Protein AF-A0A838JXZ3-F1 (afdb_monomer)

Sequence (109 aa):
MEPVRPAQLRTAARIADALVYAVGLAGVVAGALLLRRGDIGFAIVAWCLTFVAGAGLRLAAWLTRGVADLLERQTRIEEGITDLRTERVARDREAAPPDPYGRWGSGWH

Structure (mmCIF, N/CA/C/O backbone):
data_AF-A0A838JXZ3-F1
#
_entry.id   AF-A0A838JXZ3-F1
#
loop_
_atom_site.group_PDB
_atom_site.id
_atom_site.type_symbol
_atom_site.label_atom_id
_atom_site.label_alt_id
_atom_site.label_comp_id
_at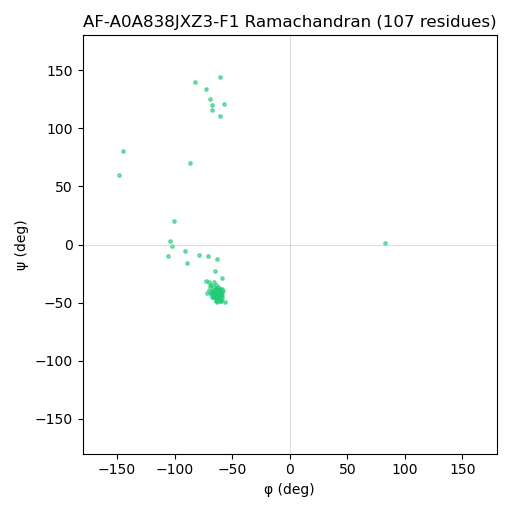om_site.label_asym_id
_atom_site.label_entity_id
_atom_site.label_seq_id
_atom_site.pdbx_PDB_ins_code
_atom_site.Cartn_x
_atom_site.Cartn_y
_atom_site.Cartn_z
_atom_site.occupancy
_atom_site.B_iso_or_equiv
_atom_site.auth_seq_id
_atom_site.auth_comp_id
_atom_site.auth_asym_id
_atom_site.auth_atom_id
_atom_site.pdbx_PDB_model_num
ATOM 1 N N . MET A 1 1 ? -6.192 -10.673 -20.208 1.00 41.59 1 MET A N 1
ATOM 2 C CA . MET A 1 1 ? -5.763 -10.072 -18.928 1.00 41.59 1 MET A CA 1
ATOM 3 C C . MET A 1 1 ? -5.165 -8.722 -19.267 1.00 41.59 1 MET A C 1
ATOM 5 O O . MET A 1 1 ? -4.239 -8.681 -20.064 1.00 41.59 1 MET A O 1
ATOM 9 N N . GLU A 1 2 ? -5.781 -7.637 -18.810 1.00 52.03 2 GLU A N 1
ATOM 10 C CA . GLU A 1 2 ? -5.383 -6.272 -19.173 1.00 52.03 2 GLU A CA 1
ATOM 11 C C . GLU A 1 2 ? -4.057 -5.904 -18.478 1.00 52.03 2 GLU A C 1
ATOM 13 O O . GLU A 1 2 ? -3.903 -6.215 -17.294 1.00 52.03 2 GLU A O 1
ATOM 18 N N . PRO A 1 3 ? -3.074 -5.313 -19.182 1.00 58.47 3 PRO A N 1
ATOM 19 C CA . PRO A 1 3 ? -1.776 -5.005 -18.594 1.00 58.47 3 PRO A CA 1
ATOM 20 C C . PRO A 1 3 ? -1.918 -3.909 -17.530 1.00 58.47 3 PRO A C 1
ATOM 22 O O . PRO A 1 3 ? -2.287 -2.770 -17.823 1.00 58.47 3 PRO A O 1
ATOM 25 N N . VAL A 1 4 ? -1.625 -4.268 -16.279 1.00 59.84 4 VAL A N 1
ATOM 26 C CA . VAL A 1 4 ? -1.702 -3.365 -15.124 1.00 59.84 4 VAL A CA 1
ATOM 27 C C . VAL A 1 4 ? -0.620 -2.296 -15.250 1.00 59.84 4 VAL A C 1
ATOM 29 O O . VAL A 1 4 ? 0.569 -2.604 -15.297 1.00 59.84 4 VAL A O 1
ATOM 32 N N . ARG A 1 5 ? -1.023 -1.021 -15.303 1.00 69.25 5 ARG A N 1
ATOM 33 C CA . ARG A 1 5 ? -0.083 0.095 -15.482 1.00 69.25 5 ARG A CA 1
ATOM 34 C C . ARG A 1 5 ? 0.549 0.495 -14.141 1.00 69.25 5 ARG A C 1
ATOM 36 O O . ARG A 1 5 ? -0.171 0.624 -13.149 1.00 69.25 5 ARG A O 1
ATOM 43 N N . PRO A 1 6 ? 1.853 0.819 -14.092 1.00 63.34 6 PRO A N 1
ATOM 44 C CA . PRO A 1 6 ? 2.552 1.181 -12.850 1.00 63.34 6 PRO A CA 1
ATOM 45 C C . PRO A 1 6 ? 1.943 2.397 -12.125 1.00 63.34 6 PRO A C 1
ATOM 47 O O . PRO A 1 6 ? 1.959 2.475 -10.896 1.00 63.34 6 PRO A O 1
ATOM 50 N N . ALA A 1 7 ? 1.312 3.320 -12.860 1.00 63.72 7 ALA A N 1
ATOM 51 C CA . ALA A 1 7 ? 0.575 4.443 -12.277 1.00 63.72 7 ALA A CA 1
ATOM 52 C C . ALA A 1 7 ? -0.641 4.004 -11.435 1.00 63.72 7 ALA A C 1
ATOM 54 O O . ALA A 1 7 ? -0.925 4.614 -10.405 1.00 63.72 7 ALA A O 1
ATOM 55 N N . GLN A 1 8 ? -1.335 2.930 -11.828 1.00 64.50 8 GLN A N 1
ATOM 56 C CA . GLN A 1 8 ? -2.475 2.396 -11.075 1.00 64.50 8 GLN A CA 1
ATOM 57 C C . GLN A 1 8 ? -2.019 1.762 -9.757 1.00 64.50 8 GLN A C 1
ATOM 59 O O . GLN A 1 8 ? -2.682 1.935 -8.738 1.00 64.50 8 GLN A O 1
ATOM 64 N N . LEU A 1 9 ? -0.849 1.116 -9.746 1.00 62.84 9 LEU A N 1
ATOM 65 C CA . LEU A 1 9 ? -0.266 0.531 -8.535 1.00 62.84 9 LEU A CA 1
ATOM 66 C C . LEU A 1 9 ? 0.169 1.595 -7.521 1.00 62.84 9 LEU A C 1
ATOM 68 O O . LEU A 1 9 ? -0.087 1.437 -6.330 1.00 62.84 9 LEU A O 1
ATOM 72 N N . ARG A 1 10 ? 0.740 2.722 -7.972 1.00 66.94 10 ARG A N 1
ATOM 73 C CA . ARG A 1 10 ? 1.055 3.857 -7.080 1.00 66.94 10 ARG A CA 1
ATOM 74 C C . ARG A 1 10 ? -0.203 4.485 -6.479 1.00 66.94 10 ARG A C 1
ATOM 76 O O . ARG A 1 10 ? -0.210 4.828 -5.297 1.00 66.94 10 ARG A O 1
ATOM 83 N N . THR A 1 11 ? -1.268 4.626 -7.268 1.00 69.50 11 THR A N 1
ATOM 84 C CA . THR A 1 11 ? -2.558 5.137 -6.780 1.00 69.50 11 THR A CA 1
ATOM 85 C C . THR A 1 11 ? -3.189 4.170 -5.782 1.00 69.50 11 THR A C 1
ATOM 87 O O . THR A 1 11 ? -3.616 4.600 -4.713 1.00 69.50 11 THR A O 1
ATOM 90 N N . ALA A 1 12 ? -3.165 2.865 -6.066 1.00 67.38 12 ALA A N 1
ATOM 91 C CA . ALA A 1 12 ? -3.629 1.836 -5.140 1.00 67.38 12 ALA A CA 1
ATOM 92 C C . ALA A 1 12 ? -2.841 1.854 -3.820 1.00 67.38 12 ALA A C 1
ATOM 94 O O . ALA A 1 12 ? -3.448 1.801 -2.754 1.00 67.38 12 ALA A O 1
ATOM 95 N N . ALA A 1 13 ? -1.515 2.020 -3.874 1.00 66.75 13 ALA A 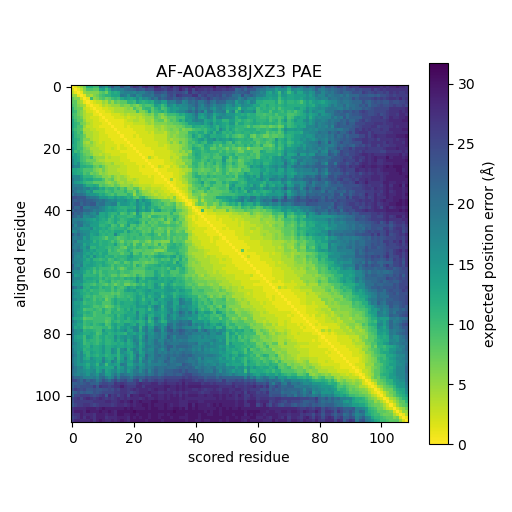N 1
ATOM 96 C CA . ALA A 1 13 ? -0.675 2.128 -2.682 1.00 66.75 13 ALA A CA 1
ATOM 97 C C . ALA A 1 13 ? -1.016 3.368 -1.833 1.00 66.75 13 ALA A C 1
ATOM 99 O O . ALA A 1 13 ? -1.123 3.265 -0.613 1.00 66.75 13 ALA A O 1
ATOM 100 N N . ARG A 1 14 ? -1.256 4.530 -2.459 1.00 72.31 14 ARG A N 1
ATOM 101 C CA . ARG A 1 14 ? -1.685 5.744 -1.734 1.00 72.31 14 ARG A CA 1
ATOM 102 C C . ARG A 1 14 ? -3.059 5.591 -1.095 1.00 72.31 14 ARG A C 1
ATOM 104 O O . ARG A 1 14 ? -3.258 6.044 0.028 1.00 72.31 14 ARG A O 1
ATOM 111 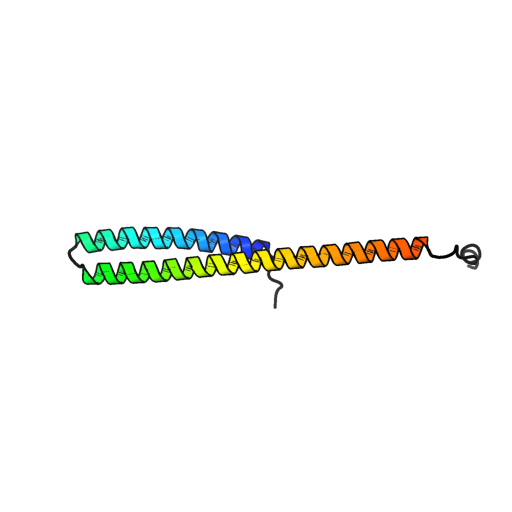N N . ILE A 1 15 ? -4.000 4.973 -1.804 1.00 72.06 15 ILE A N 1
ATOM 112 C CA . ILE A 1 15 ? -5.342 4.715 -1.274 1.00 72.06 15 ILE A CA 1
ATOM 113 C C . ILE A 1 15 ? -5.252 3.735 -0.100 1.00 72.06 15 ILE A C 1
ATOM 115 O O . ILE A 1 15 ? -5.875 3.974 0.931 1.00 72.06 15 ILE A O 1
ATOM 119 N N . ALA A 1 16 ? -4.430 2.688 -0.211 1.00 69.31 16 ALA A N 1
ATOM 120 C CA . ALA A 1 16 ? -4.180 1.753 0.881 1.00 69.31 16 ALA A CA 1
ATOM 121 C C . ALA A 1 16 ? -3.600 2.463 2.116 1.00 69.31 16 ALA A C 1
ATOM 123 O O . ALA A 1 16 ? -4.122 2.276 3.211 1.00 69.31 16 ALA A O 1
ATOM 124 N N . ASP A 1 17 ? -2.599 3.337 1.952 1.00 68.94 17 ASP A N 1
ATOM 125 C CA . ASP A 1 17 ? -2.057 4.140 3.059 1.00 68.94 17 ASP A CA 1
ATOM 126 C C . ASP A 1 17 ? -3.121 5.043 3.704 1.00 68.94 17 ASP A C 1
ATOM 128 O O . ASP A 1 17 ? -3.223 5.103 4.929 1.00 68.94 17 ASP A O 1
ATOM 132 N N . ALA A 1 18 ? -3.943 5.729 2.905 1.00 69.62 18 ALA A N 1
ATOM 133 C CA . ALA A 1 18 ? -5.013 6.582 3.423 1.00 69.62 18 ALA A CA 1
ATOM 134 C C . ALA A 1 18 ? -6.055 5.776 4.221 1.00 69.62 18 ALA A C 1
ATOM 136 O O . ALA A 1 18 ? -6.511 6.215 5.280 1.00 69.62 18 ALA A O 1
ATOM 137 N N . LEU A 1 19 ? -6.385 4.569 3.752 1.00 67.44 19 LEU A N 1
ATOM 138 C CA . LEU A 1 19 ? -7.284 3.649 4.445 1.00 67.44 19 LEU A CA 1
ATOM 139 C C . LEU A 1 19 ? -6.692 3.153 5.772 1.00 67.44 19 LEU A C 1
ATOM 141 O O . LEU A 1 19 ? -7.437 3.058 6.745 1.00 67.44 19 LEU A O 1
ATOM 145 N N . VAL A 1 20 ? -5.374 2.918 5.864 1.00 74.12 20 VAL A N 1
ATOM 146 C CA . VAL A 1 20 ? -4.705 2.594 7.145 1.00 74.12 20 VAL A CA 1
ATOM 147 C C . VAL A 1 20 ? -4.970 3.690 8.176 1.00 74.12 20 VAL A C 1
ATOM 149 O O . VAL A 1 20 ? -5.375 3.396 9.301 1.00 74.12 20 VAL A O 1
ATOM 152 N N . TYR A 1 21 ? -4.760 4.954 7.798 1.00 70.12 21 TYR A N 1
ATOM 153 C CA . TYR A 1 21 ? -4.951 6.082 8.710 1.00 70.12 21 TYR A CA 1
ATOM 154 C C . TYR A 1 21 ? -6.411 6.237 9.140 1.00 70.12 21 TYR A C 1
ATOM 156 O O . TYR A 1 21 ? -6.679 6.441 10.326 1.00 70.12 21 TYR A O 1
ATOM 164 N N . ALA A 1 22 ? -7.353 6.092 8.205 1.00 72.50 22 ALA A N 1
ATOM 165 C CA . ALA A 1 22 ? -8.780 6.171 8.502 1.00 72.50 22 ALA A CA 1
ATOM 166 C C . ALA A 1 22 ? -9.235 5.053 9.458 1.00 72.50 22 ALA A C 1
ATOM 168 O O . ALA A 1 22 ? -9.937 5.326 10.431 1.00 72.50 22 ALA A O 1
ATOM 169 N N . VAL A 1 23 ? -8.790 3.810 9.231 1.00 77.44 23 VAL A N 1
ATOM 170 C CA . VAL A 1 23 ? -9.101 2.657 10.096 1.00 77.44 23 VAL A CA 1
ATOM 171 C C . VAL A 1 23 ? -8.489 2.825 11.486 1.00 77.44 23 VAL A C 1
ATOM 173 O O . VAL A 1 23 ? -9.162 2.569 12.484 1.00 77.44 23 VAL A O 1
ATOM 176 N N . GLY A 1 24 ? -7.245 3.305 11.568 1.00 69.94 24 GLY A N 1
ATOM 177 C CA . GLY A 1 24 ? -6.585 3.585 12.842 1.00 69.94 24 GLY A CA 1
ATOM 178 C C . GLY A 1 24 ? -7.333 4.634 13.668 1.00 69.94 24 GLY A C 1
ATOM 179 O O . GLY A 1 24 ? -7.627 4.398 14.839 1.00 69.94 24 GLY A O 1
ATOM 180 N N . LEU A 1 25 ? -7.712 5.761 13.053 1.00 74.06 25 LEU A N 1
ATOM 181 C CA . LEU A 1 25 ? -8.499 6.808 13.716 1.00 74.06 25 LEU A CA 1
ATOM 182 C C . LEU A 1 25 ? -9.871 6.298 14.166 1.00 74.06 25 LEU A C 1
ATOM 184 O O . LEU A 1 25 ? -10.270 6.540 15.305 1.00 74.06 25 LEU A O 1
ATOM 188 N N . ALA A 1 26 ? -10.569 5.549 13.309 1.00 72.56 26 ALA A N 1
ATOM 189 C CA . ALA A 1 26 ? -11.857 4.954 13.651 1.00 72.56 26 ALA A CA 1
ATOM 190 C C . ALA A 1 26 ? -11.745 3.990 14.846 1.00 72.56 26 ALA A C 1
ATOM 192 O O . ALA A 1 26 ? -12.588 4.029 15.741 1.00 72.56 26 ALA A O 1
ATOM 193 N N . GLY A 1 27 ? -10.682 3.180 14.907 1.00 71.00 27 GLY A N 1
ATOM 194 C CA . GLY A 1 27 ? -10.416 2.271 16.023 1.00 71.00 27 GLY A CA 1
ATOM 195 C C . GLY A 1 27 ? -10.140 2.986 17.343 1.00 71.00 27 GLY A C 1
ATOM 196 O O . GLY A 1 27 ? -10.701 2.608 18.372 1.00 71.00 27 GLY A O 1
ATOM 197 N N . VAL A 1 28 ? -9.341 4.059 17.320 1.00 74.75 28 VAL A N 1
ATOM 198 C CA . VAL A 1 28 ? -9.062 4.877 18.514 1.00 74.75 28 VAL A CA 1
ATOM 199 C C . VAL A 1 28 ? -10.344 5.529 19.039 1.00 74.75 28 VAL A C 1
ATOM 201 O O . VAL A 1 28 ? -10.622 5.467 20.237 1.00 74.75 28 VAL A O 1
ATOM 204 N N . VAL A 1 29 ? -11.157 6.106 18.150 1.00 75.69 29 VAL A N 1
ATOM 205 C CA . VAL A 1 29 ? -12.415 6.771 18.523 1.00 75.69 29 VAL A CA 1
ATOM 206 C C . VAL A 1 29 ? -13.444 5.766 19.053 1.00 75.69 29 VAL A C 1
ATOM 208 O O . VAL A 1 29 ? -14.051 6.005 20.099 1.00 75.69 29 VAL A O 1
ATOM 211 N N . ALA A 1 30 ? -13.615 4.623 18.381 1.00 70.56 30 ALA A N 1
ATOM 212 C CA . ALA A 1 30 ? -14.532 3.571 18.814 1.00 70.56 30 ALA A CA 1
ATOM 213 C C . ALA A 1 30 ? -14.117 2.971 20.168 1.00 70.56 30 ALA A C 1
ATOM 215 O O . ALA A 1 30 ? -14.953 2.849 21.065 1.00 70.56 30 ALA A O 1
ATOM 216 N N . GLY A 1 31 ? -12.828 2.667 20.350 1.00 63.81 31 GLY A N 1
ATOM 217 C CA . GLY A 1 31 ? -12.289 2.150 21.609 1.00 63.81 31 GLY A CA 1
ATOM 218 C C . GLY A 1 31 ? -12.478 3.122 22.776 1.00 63.81 31 GLY A C 1
ATOM 219 O O . GLY A 1 31 ? -12.918 2.710 23.848 1.00 63.81 31 GLY A O 1
ATOM 220 N N . ALA A 1 32 ? -12.237 4.420 22.561 1.00 68.56 32 ALA A N 1
ATOM 221 C CA . ALA A 1 32 ? -12.443 5.450 23.581 1.00 68.56 32 ALA A CA 1
ATOM 222 C C . ALA A 1 32 ? -13.922 5.596 23.989 1.00 68.56 32 ALA A C 1
ATOM 224 O O . ALA A 1 32 ? -14.233 5.726 25.175 1.00 68.56 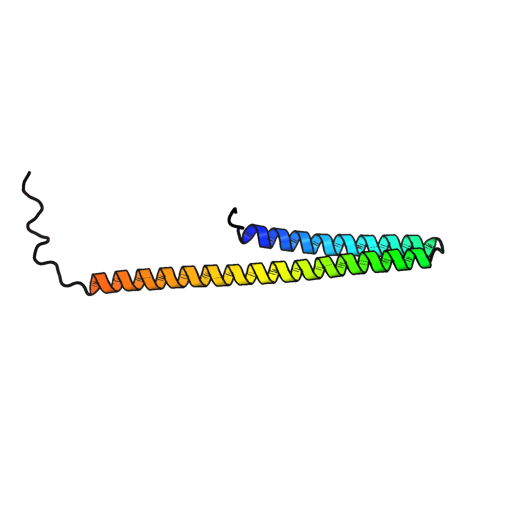32 ALA A O 1
ATOM 225 N N . LEU A 1 33 ? -14.846 5.532 23.024 1.00 72.50 33 LEU A N 1
ATOM 226 C CA . LEU A 1 33 ? -16.292 5.573 23.281 1.00 72.50 33 LEU A CA 1
ATOM 227 C C . LEU A 1 33 ? -16.780 4.362 24.087 1.00 72.50 33 LEU A C 1
ATOM 229 O O . LEU A 1 33 ? -17.636 4.510 24.961 1.00 72.50 33 LEU A O 1
ATOM 233 N N . LEU A 1 34 ? -16.227 3.183 23.806 1.00 69.12 34 LEU A N 1
ATOM 234 C CA . LEU A 1 34 ? -16.542 1.935 24.498 1.00 69.12 34 LEU A CA 1
ATOM 235 C C . LEU A 1 34 ? -15.971 1.893 25.920 1.00 69.12 34 LEU A C 1
ATOM 237 O O . LEU A 1 34 ? -16.700 1.546 26.850 1.00 69.12 34 LEU A O 1
ATOM 241 N N . LEU A 1 35 ? -14.730 2.354 26.117 1.00 68.88 35 LEU A N 1
ATOM 242 C CA . LEU A 1 35 ? -14.144 2.512 27.454 1.00 68.88 35 LEU A CA 1
ATOM 243 C C . LEU A 1 35 ? -14.996 3.439 28.331 1.00 68.88 35 LEU A C 1
ATOM 245 O O . LEU A 1 35 ? -15.226 3.152 29.503 1.00 68.88 35 LEU A O 1
ATOM 249 N N . ARG A 1 36 ? -15.527 4.523 27.745 1.00 74.00 36 ARG A N 1
ATOM 250 C CA . ARG A 1 36 ? -16.390 5.484 28.449 1.00 74.00 36 ARG A CA 1
ATOM 251 C C . ARG A 1 36 ? -17.721 4.878 28.913 1.00 74.00 36 ARG A C 1
ATOM 253 O O . ARG A 1 36 ? -18.336 5.422 29.823 1.00 74.00 36 ARG A O 1
ATOM 260 N N . ARG A 1 37 ? -18.180 3.784 28.295 1.00 79.19 37 ARG A N 1
ATOM 261 C CA . ARG A 1 37 ? -19.406 3.059 28.677 1.00 79.19 37 ARG A CA 1
ATOM 262 C C . ARG A 1 37 ? -19.175 1.934 29.692 1.00 79.19 37 ARG A C 1
ATOM 264 O O . ARG A 1 37 ? -20.154 1.369 30.160 1.00 79.19 37 ARG A O 1
ATOM 271 N N . GLY A 1 38 ? -17.924 1.628 30.048 1.00 78.25 38 GLY A N 1
ATOM 272 C CA . GLY A 1 38 ? -17.586 0.554 30.991 1.00 78.25 38 GLY A CA 1
ATOM 273 C C . GLY A 1 38 ? -17.529 -0.853 30.376 1.00 78.25 38 GLY A C 1
ATOM 274 O O . GLY A 1 38 ? -17.209 -1.806 31.081 1.00 78.25 38 GLY A O 1
ATOM 275 N N . ASP A 1 39 ? -17.762 -0.992 29.066 1.00 75.94 39 ASP A N 1
ATOM 276 C CA . ASP A 1 39 ? -17.739 -2.273 28.342 1.00 75.94 39 ASP A CA 1
ATOM 277 C C . ASP A 1 39 ? -16.322 -2.633 27.862 1.00 75.94 39 ASP A C 1
ATOM 279 O O . ASP A 1 39 ? -15.984 -2.603 26.674 1.00 75.94 39 ASP A O 1
ATOM 283 N N . ILE A 1 40 ? -15.456 -2.969 28.820 1.00 75.50 40 ILE A N 1
ATOM 284 C CA . ILE A 1 40 ? -14.022 -3.214 28.586 1.00 75.50 40 ILE A CA 1
ATOM 285 C C . ILE A 1 40 ? -13.792 -4.384 27.615 1.00 75.50 40 ILE A C 1
ATOM 287 O O . ILE A 1 40 ? -12.925 -4.300 26.746 1.00 75.50 40 ILE A O 1
ATOM 291 N N . GLY A 1 41 ? -14.582 -5.459 27.708 1.00 75.19 41 GLY A N 1
ATOM 292 C CA . GLY A 1 41 ? -14.427 -6.628 26.831 1.00 75.19 41 GLY A CA 1
ATOM 293 C C . GLY A 1 41 ? -14.680 -6.295 25.359 1.00 75.19 41 GLY A C 1
ATOM 294 O O . GLY A 1 41 ? -13.897 -6.657 24.481 1.00 75.19 41 GLY A O 1
ATOM 295 N N . PHE A 1 42 ? -15.734 -5.528 25.091 1.00 75.12 42 PHE A N 1
ATOM 296 C CA . PHE A 1 42 ? -16.095 -5.113 23.739 1.00 75.12 42 PHE A CA 1
ATOM 297 C C . PHE A 1 42 ? -15.120 -4.049 23.197 1.00 75.12 42 PHE A C 1
ATOM 299 O O . PHE A 1 42 ? -14.803 -4.050 22.006 1.00 75.12 42 PHE A O 1
ATOM 306 N N . ALA A 1 43 ? -14.561 -3.207 24.077 1.00 74.44 43 ALA A N 1
ATOM 307 C CA . ALA A 1 43 ? -13.479 -2.286 23.736 1.00 74.44 43 ALA A CA 1
ATOM 308 C C . ALA A 1 43 ? -12.216 -3.028 23.264 1.00 74.44 43 ALA A C 1
ATOM 310 O O . ALA A 1 43 ? -11.644 -2.656 22.242 1.00 74.44 43 ALA A O 1
ATOM 311 N N . ILE A 1 44 ? -11.810 -4.099 23.958 1.00 79.12 44 ILE A N 1
ATOM 312 C CA . ILE A 1 44 ? -10.639 -4.911 23.583 1.00 79.12 44 ILE A CA 1
ATOM 313 C C . ILE A 1 44 ? -10.856 -5.578 22.224 1.00 79.12 44 ILE A C 1
ATOM 315 O O . ILE A 1 44 ? -9.974 -5.519 21.372 1.00 79.12 44 ILE A O 1
ATOM 319 N N . VAL A 1 45 ? -12.034 -6.160 21.982 1.00 77.25 45 VAL A N 1
ATOM 320 C CA . VAL A 1 45 ? -12.349 -6.792 20.690 1.00 77.25 45 VAL A CA 1
ATOM 321 C C . VAL A 1 45 ? -12.311 -5.771 19.551 1.00 77.25 45 VAL A C 1
ATOM 323 O O . VAL A 1 45 ? -11.693 -6.033 18.518 1.00 77.25 45 VAL A O 1
ATOM 326 N N . ALA A 1 46 ? -12.902 -4.588 19.743 1.00 77.00 46 ALA A N 1
ATOM 327 C CA . ALA A 1 46 ? -12.849 -3.503 18.763 1.00 77.00 46 ALA A CA 1
ATOM 328 C C . ALA A 1 46 ? -11.408 -3.028 18.506 1.00 77.00 46 ALA A C 1
ATOM 330 O O . ALA A 1 46 ? -11.023 -2.763 17.362 1.00 77.00 46 ALA A O 1
ATOM 331 N N . TRP A 1 47 ? -10.589 -2.968 19.555 1.00 76.81 47 TRP A N 1
ATOM 332 C CA . TRP A 1 47 ? -9.183 -2.599 19.454 1.00 76.81 47 TRP A CA 1
ATOM 333 C C . TRP A 1 47 ? -8.368 -3.654 18.695 1.00 76.81 47 TRP A C 1
ATOM 335 O O . TRP A 1 47 ? -7.640 -3.317 17.767 1.00 76.81 47 TRP A O 1
ATOM 345 N N . CYS A 1 48 ? -8.562 -4.941 18.990 1.00 80.56 48 CYS A N 1
ATOM 346 C CA . CYS A 1 48 ? -7.925 -6.035 18.258 1.00 80.56 48 CYS A CA 1
ATOM 347 C C . CYS A 1 48 ? -8.348 -6.069 16.782 1.00 80.56 48 CYS A C 1
ATOM 349 O O . CYS A 1 48 ? -7.493 -6.215 15.913 1.00 80.56 48 CYS A O 1
ATOM 351 N N . LEU A 1 49 ? -9.637 -5.895 16.474 1.00 76.62 49 LEU A N 1
ATOM 352 C CA . LEU A 1 49 ? -10.140 -5.887 15.093 1.00 76.62 49 LEU A CA 1
ATOM 353 C C . LEU A 1 49 ? -9.547 -4.742 14.271 1.00 76.62 49 LEU A C 1
ATOM 355 O O . LEU A 1 49 ? -9.086 -4.954 13.150 1.00 76.62 49 LEU A O 1
ATOM 359 N N . THR A 1 50 ? -9.528 -3.535 14.834 1.00 73.88 50 THR A N 1
ATOM 360 C CA . THR A 1 50 ? -8.956 -2.360 14.162 1.00 73.88 50 THR A CA 1
ATOM 361 C C . THR A 1 50 ? -7.441 -2.467 14.026 1.00 73.88 50 THR A C 1
ATOM 363 O O . THR A 1 50 ? -6.900 -2.097 12.984 1.00 73.88 50 THR A O 1
ATOM 366 N N . PHE A 1 51 ? -6.762 -3.066 15.007 1.00 77.25 51 PHE A N 1
ATOM 367 C CA . PHE A 1 51 ? -5.339 -3.375 14.920 1.00 77.25 51 PHE A CA 1
ATOM 368 C C . PHE A 1 51 ? -5.032 -4.384 13.807 1.00 77.25 51 PHE A C 1
ATOM 370 O O . PHE A 1 51 ? -4.155 -4.132 12.985 1.00 77.25 51 PHE A O 1
ATOM 377 N N . VAL A 1 52 ? -5.773 -5.495 13.728 1.00 79.19 52 VAL A N 1
ATOM 378 C CA . VAL A 1 52 ? -5.597 -6.519 12.681 1.00 79.19 52 VAL A CA 1
ATOM 379 C C . VAL A 1 52 ? -5.891 -5.942 11.298 1.00 79.19 52 VAL A C 1
ATOM 381 O O . VAL A 1 52 ? -5.107 -6.150 10.372 1.00 79.19 52 VAL A O 1
ATOM 384 N N . ALA A 1 53 ? -6.970 -5.169 11.155 1.00 76.25 53 ALA A N 1
ATOM 385 C CA . ALA A 1 53 ? -7.283 -4.481 9.908 1.00 76.25 53 ALA A CA 1
ATOM 386 C C . ALA A 1 53 ? -6.159 -3.510 9.511 1.00 76.25 53 ALA A C 1
ATOM 388 O O . ALA A 1 53 ? -5.671 -3.561 8.382 1.00 76.25 53 ALA A O 1
ATOM 389 N N . GLY A 1 54 ? -5.688 -2.680 10.448 1.00 74.75 54 GLY A N 1
ATOM 390 C CA . GLY A 1 54 ? -4.584 -1.745 10.225 1.00 74.75 54 GLY A CA 1
ATOM 391 C C . GLY A 1 54 ? -3.277 -2.443 9.842 1.00 74.75 54 GLY A C 1
ATOM 392 O O . GLY A 1 54 ? -2.615 -2.025 8.891 1.00 74.75 54 GLY A O 1
ATOM 393 N N . ALA A 1 55 ? -2.927 -3.538 10.520 1.00 74.62 55 ALA A N 1
ATOM 394 C CA . ALA A 1 55 ? -1.758 -4.353 10.203 1.00 74.62 55 ALA A CA 1
ATOM 395 C C . ALA A 1 55 ? -1.870 -4.993 8.810 1.00 74.62 55 ALA A C 1
ATOM 397 O O . ALA A 1 55 ? -0.919 -4.924 8.032 1.00 74.62 55 ALA A O 1
ATOM 398 N N . GLY A 1 56 ? -3.037 -5.544 8.460 1.00 76.12 56 GLY A N 1
ATOM 399 C CA . GLY A 1 56 ? -3.296 -6.119 7.139 1.00 76.12 56 GLY A CA 1
ATOM 400 C C . GLY A 1 56 ? -3.174 -5.087 6.016 1.00 76.12 56 GLY A C 1
ATOM 401 O O . GLY A 1 56 ? -2.484 -5.322 5.024 1.00 76.12 56 GLY A O 1
ATOM 402 N N . LEU A 1 57 ? -3.759 -3.902 6.203 1.00 72.56 57 LEU A N 1
ATOM 403 C CA . LEU A 1 57 ? -3.640 -2.787 5.262 1.00 72.56 57 LEU A CA 1
ATOM 404 C C . LEU A 1 57 ? -2.186 -2.295 5.125 1.00 72.56 57 LEU A C 1
ATOM 406 O O . LEU A 1 57 ? -1.730 -2.032 4.013 1.00 72.56 57 LEU A O 1
ATOM 410 N N . ARG A 1 58 ? -1.425 -2.229 6.227 1.00 76.50 58 ARG A N 1
ATOM 411 C CA . ARG A 1 58 ? 0.005 -1.867 6.211 1.00 76.50 58 ARG A CA 1
ATOM 412 C C . ARG A 1 58 ? 0.834 -2.867 5.402 1.00 76.50 58 ARG A C 1
ATOM 414 O O . ARG A 1 58 ? 1.717 -2.466 4.645 1.00 76.50 58 ARG A O 1
ATOM 421 N N . LEU A 1 59 ? 0.534 -4.156 5.549 1.00 73.69 59 LEU A N 1
ATOM 422 C CA . LEU A 1 59 ? 1.204 -5.242 4.838 1.00 73.69 59 LEU A CA 1
ATOM 423 C C . LEU A 1 59 ? 0.875 -5.196 3.336 1.00 73.69 59 LEU A C 1
ATOM 425 O O . LEU A 1 59 ? 1.774 -5.290 2.502 1.00 73.69 59 LEU A O 1
ATOM 429 N N . ALA A 1 60 ? -0.385 -4.928 2.983 1.00 71.56 60 ALA A N 1
ATOM 430 C CA . ALA A 1 60 ? -0.805 -4.705 1.599 1.00 71.56 60 ALA A CA 1
ATOM 431 C C . ALA A 1 60 ? -0.136 -3.467 0.965 1.00 71.56 60 ALA A C 1
ATOM 433 O O . ALA A 1 60 ? 0.298 -3.518 -0.189 1.00 71.56 60 ALA A O 1
ATOM 434 N N . ALA A 1 61 ? 0.013 -2.368 1.712 1.00 76.31 61 ALA A N 1
ATOM 435 C CA . ALA A 1 61 ? 0.735 -1.178 1.255 1.00 76.31 61 ALA A CA 1
ATOM 436 C C . ALA A 1 61 ? 2.224 -1.473 0.986 1.00 76.31 61 ALA A C 1
ATOM 438 O O . ALA A 1 61 ? 2.793 -1.014 -0.003 1.00 76.31 61 ALA A O 1
ATOM 439 N N . TRP A 1 62 ? 2.859 -2.289 1.830 1.00 76.50 62 TRP A N 1
ATOM 440 C CA . TRP A 1 62 ? 4.232 -2.748 1.610 1.00 76.50 62 TRP A CA 1
ATOM 441 C C . TRP A 1 62 ? 4.369 -3.609 0.354 1.00 76.50 62 TRP A C 1
ATOM 443 O O . TRP A 1 62 ? 5.247 -3.356 -0.471 1.00 76.50 62 TRP A O 1
ATOM 453 N N . LEU A 1 63 ? 3.476 -4.584 0.176 1.00 72.75 63 LEU A N 1
ATOM 454 C CA . LEU A 1 63 ? 3.474 -5.456 -0.999 1.00 72.75 63 LEU A CA 1
ATOM 455 C C . LEU A 1 63 ? 3.266 -4.662 -2.292 1.00 72.75 63 LEU A C 1
ATOM 457 O O . LEU A 1 63 ? 4.002 -4.851 -3.256 1.00 72.75 63 LEU A O 1
ATOM 461 N N . THR A 1 64 ? 2.311 -3.731 -2.308 1.00 76.38 64 THR A N 1
ATOM 462 C CA . THR A 1 64 ? 2.043 -2.892 -3.488 1.00 76.38 64 THR A CA 1
ATOM 463 C C . THR A 1 64 ? 3.219 -1.989 -3.848 1.00 76.38 64 THR A C 1
ATOM 465 O O . THR A 1 64 ? 3.531 -1.860 -5.031 1.00 76.38 64 THR A O 1
ATOM 468 N N . ARG A 1 65 ? 3.925 -1.421 -2.860 1.00 74.62 65 ARG A N 1
ATOM 469 C CA . ARG A 1 65 ? 5.174 -0.681 -3.109 1.00 74.62 65 ARG A CA 1
ATOM 470 C C . ARG A 1 65 ? 6.272 -1.582 -3.668 1.00 74.62 65 ARG A C 1
ATOM 472 O O . ARG A 1 65 ? 6.893 -1.214 -4.656 1.00 74.62 65 ARG A O 1
ATOM 479 N N . GLY A 1 66 ? 6.462 -2.772 -3.098 1.00 75.12 66 GLY A N 1
ATOM 480 C CA . GLY A 1 66 ? 7.450 -3.734 -3.595 1.00 75.12 66 GLY A CA 1
ATOM 481 C C . GLY A 1 66 ? 7.193 -4.153 -5.046 1.00 75.12 66 GLY A C 1
ATOM 482 O O . GLY A 1 66 ? 8.122 -4.219 -5.848 1.00 75.12 66 GLY A O 1
ATOM 483 N N . VAL A 1 67 ? 5.926 -4.369 -5.412 1.00 73.25 67 VAL A N 1
ATOM 484 C CA . VAL A 1 67 ? 5.528 -4.670 -6.798 1.00 73.25 67 VAL A CA 1
ATOM 485 C C . VAL A 1 67 ? 5.756 -3.469 -7.720 1.00 73.25 67 VAL A C 1
ATOM 487 O O . VAL A 1 67 ? 6.239 -3.647 -8.835 1.00 73.25 67 VAL A O 1
ATOM 490 N N . ALA A 1 68 ? 5.450 -2.249 -7.271 1.00 74.31 68 ALA A N 1
ATOM 491 C CA . ALA A 1 68 ? 5.704 -1.044 -8.057 1.00 74.31 68 ALA A CA 1
ATOM 492 C C . ALA A 1 68 ? 7.204 -0.853 -8.350 1.00 74.31 68 ALA A C 1
ATOM 494 O O . ALA A 1 68 ? 7.563 -0.598 -9.499 1.00 74.31 68 ALA A O 1
ATOM 495 N N . ASP A 1 69 ? 8.070 -1.050 -7.352 1.00 77.56 69 ASP A N 1
ATOM 496 C CA . ASP A 1 69 ? 9.528 -0.970 -7.515 1.00 77.56 69 ASP A CA 1
ATOM 497 C C . ASP A 1 69 ? 10.062 -2.048 -8.470 1.00 77.56 69 ASP A C 1
ATOM 499 O O . ASP A 1 69 ? 10.957 -1.787 -9.277 1.00 77.56 69 ASP A O 1
ATOM 503 N N . LEU A 1 70 ? 9.514 -3.265 -8.403 1.00 76.31 70 LEU A N 1
ATOM 504 C CA . LEU A 1 70 ? 9.871 -4.358 -9.311 1.00 76.31 70 LEU A CA 1
ATOM 505 C C . LEU A 1 70 ? 9.518 -4.032 -10.762 1.00 76.31 70 LEU A C 1
ATOM 507 O O . LEU A 1 70 ? 10.350 -4.222 -11.648 1.00 76.31 70 LEU A O 1
ATOM 511 N N . LEU A 1 71 ? 8.314 -3.514 -10.999 1.00 75.81 71 LEU A N 1
ATOM 512 C CA . LEU A 1 71 ? 7.877 -3.130 -12.338 1.00 75.81 71 LEU A CA 1
ATOM 513 C C . LEU A 1 71 ? 8.712 -1.976 -12.889 1.00 75.81 71 LEU A C 1
ATOM 515 O O . LEU A 1 71 ? 9.117 -2.019 -14.044 1.00 75.81 71 LEU A O 1
ATOM 519 N N . GLU A 1 72 ? 9.041 -0.985 -12.060 1.00 79.56 72 GLU A N 1
ATOM 520 C CA . GLU A 1 72 ? 9.904 0.124 -12.472 1.00 79.56 72 GLU A CA 1
ATOM 521 C C . GLU A 1 72 ? 11.312 -0.355 -12.857 1.00 79.56 72 GLU A C 1
ATOM 523 O O . GLU A 1 72 ? 11.881 0.099 -13.852 1.00 79.56 72 GLU A O 1
ATOM 528 N N . ARG A 1 73 ? 11.861 -1.329 -12.119 1.00 78.44 73 ARG A N 1
ATOM 529 C CA . ARG A 1 73 ? 13.128 -1.975 -12.488 1.00 78.44 73 ARG A CA 1
ATOM 530 C C . ARG A 1 73 ? 13.020 -2.744 -13.801 1.00 78.44 73 ARG A C 1
ATOM 532 O O . ARG A 1 73 ? 13.946 -2.660 -14.601 1.00 78.44 73 ARG A O 1
ATOM 539 N N . GLN A 1 74 ? 11.925 -3.468 -14.035 1.00 80.19 74 GLN A N 1
ATOM 540 C CA . GLN A 1 7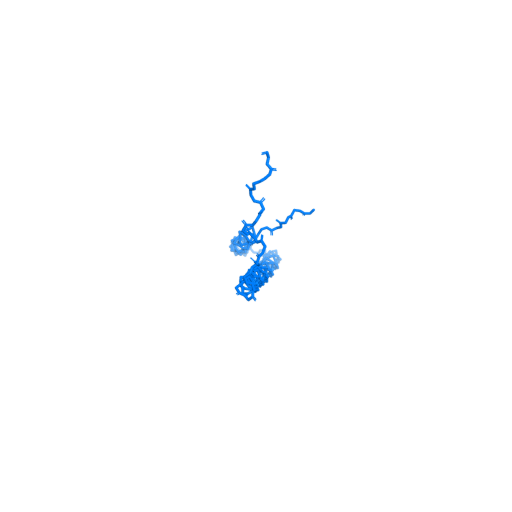4 ? 11.718 -4.190 -15.293 1.00 80.19 74 GLN A CA 1
ATOM 541 C C . GLN A 1 74 ? 11.631 -3.240 -16.487 1.00 80.19 74 GLN A C 1
ATOM 543 O O . GLN A 1 74 ? 12.351 -3.446 -17.458 1.00 80.19 74 GLN A O 1
ATOM 548 N N . THR A 1 75 ? 10.846 -2.164 -16.386 1.00 81.00 75 THR A N 1
ATOM 549 C CA . THR A 1 75 ? 10.741 -1.160 -17.454 1.00 81.00 75 THR A CA 1
ATOM 550 C C . THR A 1 75 ? 12.101 -0.542 -17.775 1.00 81.00 75 THR A C 1
ATOM 552 O O . THR A 1 75 ? 12.478 -0.458 -18.939 1.00 81.00 75 THR A O 1
ATOM 555 N N . ARG A 1 76 ? 12.901 -0.206 -16.754 1.00 80.81 76 ARG A N 1
ATOM 556 C CA . ARG A 1 76 ? 14.256 0.329 -16.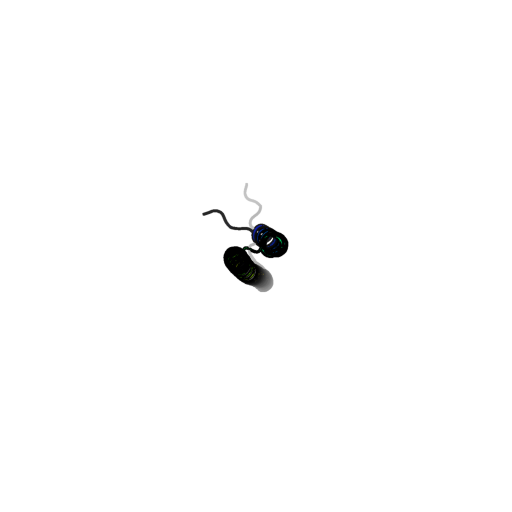965 1.00 80.81 76 ARG A CA 1
ATOM 557 C C . ARG A 1 76 ? 15.185 -0.667 -17.670 1.00 80.81 76 ARG A C 1
ATOM 559 O O . ARG A 1 76 ? 16.029 -0.265 -18.465 1.00 80.81 76 ARG A O 1
ATOM 566 N N . ILE A 1 77 ? 15.060 -1.960 -17.368 1.00 83.56 77 ILE A N 1
ATOM 567 C CA . ILE A 1 77 ? 15.846 -3.013 -18.029 1.00 83.56 77 ILE A CA 1
ATOM 568 C C . ILE A 1 77 ? 15.419 -3.159 -19.495 1.00 83.56 77 ILE A C 1
ATOM 570 O O . ILE A 1 77 ? 16.280 -3.263 -20.365 1.00 83.56 77 ILE A O 1
ATOM 574 N N . GLU A 1 78 ? 14.117 -3.137 -19.781 1.00 85.81 78 GLU A N 1
ATOM 575 C CA . GLU A 1 78 ? 13.591 -3.200 -21.151 1.00 85.81 78 GLU A CA 1
ATOM 576 C C . GLU A 1 78 ? 14.039 -2.004 -22.002 1.00 85.81 78 GLU A C 1
ATOM 578 O O . GLU A 1 78 ? 14.473 -2.188 -23.144 1.00 85.81 78 GLU A O 1
ATOM 583 N N . GLU A 1 79 ? 14.000 -0.794 -21.438 1.00 84.44 79 GLU A N 1
ATOM 584 C CA . GLU A 1 79 ? 14.524 0.420 -22.075 1.00 84.44 79 GLU A CA 1
ATOM 585 C C . GLU A 1 79 ? 16.024 0.278 -22.367 1.00 84.44 79 GLU A C 1
ATOM 587 O O . GLU A 1 79 ? 16.445 0.439 -23.511 1.00 84.44 79 GLU A O 1
ATOM 592 N N . GLY A 1 80 ? 16.820 -0.153 -21.381 1.00 86.38 80 GLY A N 1
ATOM 593 C CA . GLY A 1 80 ? 18.258 -0.364 -21.566 1.00 86.38 80 GLY A CA 1
ATOM 594 C C . GLY A 1 80 ? 18.595 -1.406 -22.640 1.00 86.38 80 GLY A C 1
ATOM 595 O O . GLY A 1 80 ? 19.528 -1.219 -23.417 1.00 86.38 80 GLY A O 1
ATOM 596 N N . ILE A 1 81 ? 17.826 -2.494 -22.740 1.00 86.75 81 ILE A N 1
ATOM 597 C CA . ILE A 1 81 ? 17.997 -3.500 -23.802 1.00 86.75 81 ILE A CA 1
ATOM 598 C C . ILE A 1 81 ? 17.664 -2.907 -25.176 1.00 86.75 81 ILE A C 1
ATOM 600 O O . ILE A 1 81 ? 18.343 -3.205 -26.163 1.00 86.75 81 ILE A O 1
ATOM 604 N N . THR A 1 82 ? 16.622 -2.081 -25.251 1.00 89.88 82 THR A N 1
ATOM 605 C CA . THR A 1 82 ? 16.189 -1.440 -26.498 1.00 89.88 82 THR A CA 1
ATOM 606 C C . THR A 1 82 ? 17.233 -0.446 -26.999 1.00 89.88 82 THR A C 1
ATOM 608 O O . THR A 1 82 ? 17.566 -0.462 -28.189 1.00 89.88 82 THR A O 1
ATOM 611 N N . ASP A 1 83 ? 17.816 0.342 -26.099 1.00 90.81 83 ASP A N 1
ATOM 612 C CA . ASP A 1 83 ? 18.900 1.271 -26.419 1.00 90.81 83 ASP A CA 1
ATOM 613 C C . ASP A 1 83 ? 20.143 0.526 -26.910 1.00 90.81 83 ASP A C 1
ATOM 615 O O . ASP A 1 83 ? 20.631 0.804 -28.006 1.00 90.81 83 ASP A O 1
ATOM 619 N N . LEU A 1 84 ? 20.586 -0.508 -26.183 1.00 87.12 84 LEU A N 1
ATOM 620 C CA . LEU A 1 84 ? 21.733 -1.335 -26.583 1.00 87.12 84 LEU A CA 1
ATOM 621 C C . LEU A 1 84 ? 21.525 -2.002 -27.948 1.00 87.12 84 LEU A C 1
ATOM 623 O O . LEU A 1 84 ? 22.453 -2.111 -28.753 1.00 87.12 84 LEU A O 1
ATOM 627 N N . ARG A 1 85 ? 20.301 -2.458 -28.237 1.00 90.12 85 ARG A N 1
ATOM 628 C CA . ARG A 1 85 ? 19.959 -3.026 -29.544 1.00 90.12 85 ARG A CA 1
ATOM 629 C C . ARG A 1 85 ? 20.035 -1.968 -30.641 1.00 90.12 85 ARG A C 1
ATOM 631 O O . ARG A 1 85 ? 20.550 -2.258 -31.719 1.00 90.12 85 ARG A O 1
ATOM 638 N N . THR A 1 86 ? 19.526 -0.769 -30.379 1.00 88.69 86 THR A N 1
ATOM 639 C CA . THR A 1 86 ? 19.520 0.342 -31.339 1.00 88.69 86 THR A CA 1
ATOM 640 C C . THR A 1 86 ? 20.939 0.812 -31.640 1.00 88.69 86 THR A C 1
ATOM 642 O O . THR A 1 86 ? 21.301 0.946 -32.809 1.00 88.69 86 THR A O 1
ATOM 645 N N . GLU A 1 87 ? 21.767 0.964 -30.608 1.00 88.44 87 GLU A N 1
ATOM 646 C CA . GLU A 1 87 ? 23.185 1.303 -30.734 1.00 88.44 87 GLU A CA 1
ATOM 647 C C . GLU A 1 87 ? 23.937 0.243 -31.544 1.00 88.44 87 GLU A C 1
ATOM 649 O O . GLU A 1 87 ? 24.698 0.568 -32.456 1.00 88.44 87 GLU A O 1
ATOM 654 N N . ARG A 1 88 ? 23.666 -1.043 -31.291 1.00 87.25 88 ARG A N 1
ATOM 655 C CA . ARG A 1 88 ? 24.283 -2.127 -32.058 1.00 87.25 88 ARG A CA 1
ATOM 656 C C . ARG A 1 88 ? 23.875 -2.116 -33.531 1.00 87.25 88 ARG A C 1
ATOM 658 O O . ARG A 1 88 ? 24.737 -2.270 -34.387 1.00 87.25 88 ARG A O 1
ATOM 665 N N . VAL A 1 89 ? 22.599 -1.878 -33.836 1.00 86.75 89 VAL A N 1
ATOM 666 C CA . VAL A 1 89 ? 22.122 -1.746 -35.225 1.00 86.75 89 VAL A CA 1
ATOM 667 C C . VAL A 1 89 ? 22.753 -0.538 -35.923 1.00 86.75 89 VAL A C 1
ATOM 669 O O . VAL A 1 89 ? 23.089 -0.627 -37.103 1.00 86.75 89 VAL A O 1
ATOM 672 N N . ALA A 1 90 ? 22.922 0.585 -35.223 1.00 84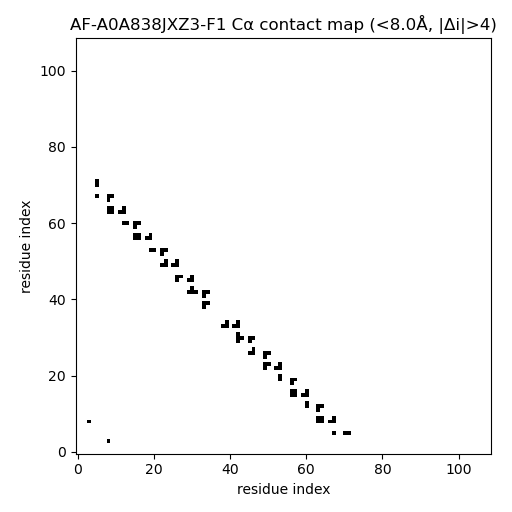.06 90 ALA A N 1
ATOM 673 C CA . ALA A 1 90 ? 23.606 1.756 -35.767 1.00 84.06 90 ALA A CA 1
ATOM 674 C C . ALA A 1 90 ? 25.077 1.443 -36.082 1.00 84.06 90 ALA A C 1
ATOM 676 O O . ALA A 1 90 ? 25.537 1.703 -37.192 1.00 84.06 90 ALA A O 1
ATOM 677 N N . ARG A 1 91 ? 25.776 0.780 -35.154 1.00 83.25 91 ARG A N 1
ATOM 678 C CA . ARG A 1 91 ? 27.167 0.354 -35.336 1.00 83.25 91 ARG A CA 1
ATOM 679 C C . ARG A 1 91 ? 27.338 -0.636 -36.490 1.00 83.25 91 ARG A C 1
ATOM 681 O O . ARG A 1 91 ? 28.273 -0.503 -37.272 1.00 83.25 91 ARG A O 1
ATOM 688 N N . ASP A 1 92 ? 26.429 -1.600 -36.623 1.00 82.12 92 ASP A N 1
ATOM 689 C CA . ASP A 1 92 ? 26.453 -2.578 -37.717 1.00 82.12 92 ASP A CA 1
ATOM 690 C C . ASP A 1 92 ? 26.201 -1.907 -39.082 1.00 82.12 92 ASP A C 1
ATOM 692 O O . ASP A 1 92 ? 26.768 -2.330 -40.088 1.00 82.12 92 ASP A O 1
ATOM 696 N N . ARG A 1 93 ? 25.400 -0.830 -39.134 1.00 76.12 93 ARG A N 1
ATOM 697 C CA . ARG A 1 93 ? 25.213 -0.016 -40.351 1.00 76.12 93 ARG A CA 1
ATOM 698 C C . ARG A 1 93 ? 26.448 0.799 -40.716 1.00 76.12 93 ARG A C 1
ATOM 700 O O . ARG A 1 93 ? 26.745 0.918 -41.897 1.00 76.12 93 ARG A O 1
ATOM 707 N N . GLU A 1 94 ? 27.157 1.355 -39.739 1.00 78.06 94 GLU A N 1
ATOM 708 C CA . GLU A 1 94 ? 28.409 2.087 -39.979 1.00 78.06 94 GLU A CA 1
ATOM 709 C C . GLU A 1 94 ? 29.557 1.158 -40.394 1.00 78.06 94 GLU A C 1
ATOM 711 O O . GLU A 1 94 ? 30.411 1.541 -41.189 1.00 78.06 94 GLU A O 1
ATOM 716 N N . ALA A 1 95 ? 29.564 -0.075 -39.883 1.00 75.44 95 ALA A N 1
ATOM 717 C CA . ALA A 1 95 ? 30.527 -1.106 -40.260 1.00 75.44 95 ALA A CA 1
ATOM 718 C C . ALA A 1 95 ? 30.201 -1.786 -41.604 1.00 75.44 95 ALA A C 1
ATOM 720 O O . ALA A 1 95 ? 31.017 -2.564 -42.106 1.00 75.44 95 ALA A O 1
ATOM 721 N N . ALA A 1 96 ? 29.027 -1.521 -42.187 1.00 71.06 96 ALA A N 1
ATOM 722 C CA . ALA A 1 96 ? 28.657 -2.074 -43.479 1.00 71.06 96 ALA A CA 1
ATOM 723 C C . ALA A 1 96 ? 29.531 -1.444 -44.583 1.00 71.06 96 ALA A C 1
ATOM 725 O O . ALA A 1 96 ? 29.582 -0.216 -44.701 1.00 71.06 96 ALA A O 1
ATOM 726 N N . PRO A 1 97 ? 30.227 -2.250 -45.407 1.00 69.94 97 PRO A N 1
ATOM 727 C CA . PRO A 1 97 ? 31.007 -1.720 -46.515 1.00 69.94 97 PRO A CA 1
ATOM 728 C C . PRO A 1 97 ? 30.089 -0.964 -47.493 1.00 69.94 97 PRO A C 1
ATOM 730 O O . PRO A 1 97 ? 28.944 -1.381 -47.689 1.00 69.94 97 PRO A O 1
ATOM 733 N N . PRO A 1 98 ? 30.563 0.136 -48.110 1.00 69.06 98 PRO A N 1
ATOM 734 C CA . PRO A 1 98 ? 29.765 0.917 -49.047 1.00 69.06 98 PRO A CA 1
ATOM 735 C C . PRO A 1 98 ? 29.278 0.018 -50.183 1.00 69.06 98 PRO A C 1
ATOM 737 O O . PRO A 1 98 ? 30.093 -0.588 -50.876 1.00 69.06 98 PRO A O 1
ATOM 740 N N . ASP A 1 99 ? 27.956 -0.077 -50.341 1.00 66.69 99 ASP A N 1
ATOM 741 C CA . ASP A 1 99 ? 27.318 -0.907 -51.361 1.00 66.69 99 ASP A CA 1
ATOM 742 C C . ASP A 1 99 ? 27.754 -0.439 -52.763 1.00 66.69 99 ASP A C 1
ATOM 744 O O . ASP A 1 99 ? 27.361 0.650 -53.201 1.00 66.69 99 ASP A O 1
ATOM 748 N N . PRO A 1 100 ? 28.557 -1.235 -53.493 1.00 65.62 100 PRO A N 1
ATOM 749 C CA . PRO A 1 100 ? 29.043 -0.853 -54.812 1.00 65.62 100 PRO A CA 1
ATOM 750 C C . PRO A 1 100 ? 27.937 -0.867 -55.885 1.00 65.62 100 PRO A C 1
ATOM 752 O O . PRO A 1 100 ? 28.159 -0.365 -56.989 1.00 65.62 100 PRO A O 1
ATOM 755 N N . TYR A 1 101 ? 26.742 -1.390 -55.581 1.00 64.94 101 TYR A N 1
ATOM 756 C CA . TYR A 1 101 ? 25.635 -1.539 -56.529 1.00 64.94 101 TYR A CA 1
ATOM 757 C C . TYR A 1 101 ? 24.483 -0.537 -56.327 1.00 64.94 101 TYR A C 1
ATOM 759 O O . TYR A 1 101 ? 23.654 -0.385 -57.226 1.00 64.94 101 TYR A O 1
ATOM 767 N N . GLY A 1 102 ? 24.460 0.232 -55.232 1.00 61.28 102 GLY A N 1
ATOM 768 C CA . GLY A 1 102 ? 23.371 1.171 -54.908 1.00 61.28 102 GLY A CA 1
ATOM 769 C C . GLY A 1 102 ? 23.165 2.332 -55.899 1.00 61.28 102 GLY A C 1
ATOM 770 O O . GLY A 1 102 ? 22.136 3.004 -55.864 1.00 61.28 102 GLY A O 1
ATOM 771 N N . ARG A 1 103 ? 24.112 2.569 -56.818 1.00 59.25 103 ARG A N 1
ATOM 772 C CA . ARG A 1 103 ? 24.051 3.662 -57.808 1.00 59.25 103 ARG A CA 1
ATOM 773 C C . ARG A 1 103 ? 23.345 3.292 -59.122 1.00 59.25 103 ARG A C 1
ATOM 775 O O . ARG A 1 103 ? 22.991 4.189 -59.878 1.00 59.25 103 ARG A O 1
ATOM 782 N N . TRP A 1 104 ? 23.137 2.007 -59.414 1.00 60.66 104 TRP A N 1
ATOM 783 C CA . TRP A 1 104 ? 22.728 1.554 -60.757 1.00 60.66 104 TRP A CA 1
ATOM 784 C C . TRP A 1 104 ? 21.244 1.156 -60.890 1.00 60.66 104 TRP A C 1
ATOM 786 O O . TRP A 1 104 ? 20.828 0.728 -61.962 1.00 60.66 104 TRP A O 1
ATOM 796 N N . GLY A 1 105 ? 20.433 1.297 -59.832 1.00 57.59 105 GLY A N 1
ATOM 797 C CA . GLY A 1 105 ? 19.074 0.732 -59.768 1.00 57.59 105 GLY A CA 1
ATOM 798 C C . GLY A 1 105 ? 17.883 1.676 -60.001 1.00 57.59 105 GLY A C 1
ATOM 799 O O . GLY A 1 105 ? 16.753 1.204 -59.954 1.00 57.59 105 GLY A O 1
ATOM 800 N N . SER A 1 106 ? 18.066 2.982 -60.232 1.00 56.47 106 SER A N 1
ATOM 801 C CA . SER A 1 106 ? 16.951 3.957 -60.255 1.00 56.47 106 SER A CA 1
ATOM 802 C C . SER A 1 106 ? 16.444 4.369 -61.647 1.00 56.47 106 SER A C 1
ATOM 804 O O . SER A 1 106 ? 15.797 5.406 -61.774 1.00 56.47 106 SER A O 1
A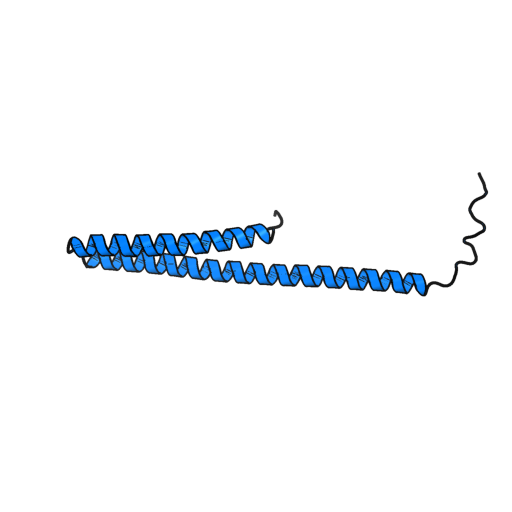TOM 806 N N . GLY A 1 107 ? 16.710 3.586 -62.697 1.00 53.50 107 GLY A N 1
ATOM 807 C CA . GLY A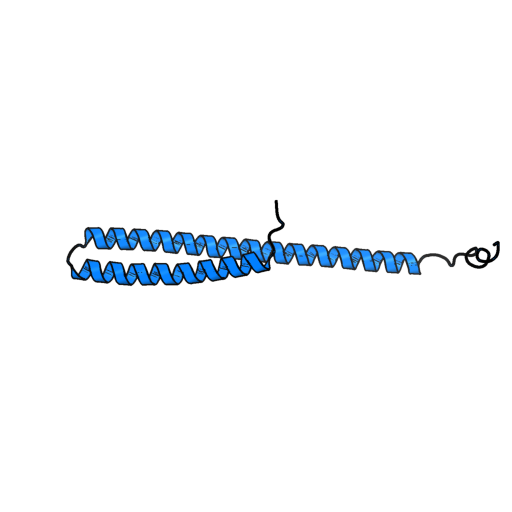 1 107 ? 16.389 3.994 -64.069 1.00 53.50 107 GLY A CA 1
ATOM 808 C C . GLY A 1 107 ? 16.026 2.860 -65.017 1.00 53.50 107 GLY A C 1
ATOM 809 O O . GLY A 1 107 ? 16.708 2.701 -66.017 1.00 53.50 107 GLY A O 1
ATOM 810 N N . TRP A 1 108 ? 14.968 2.099 -64.722 1.00 52.09 108 TRP A N 1
ATOM 811 C CA . TRP A 1 108 ? 14.237 1.314 -65.730 1.00 52.09 108 TRP A CA 1
ATOM 812 C C . TRP A 1 108 ? 12.743 1.295 -65.379 1.00 52.09 108 TRP A C 1
ATOM 814 O O . TRP A 1 108 ? 12.239 0.350 -64.776 1.00 52.09 108 TRP A O 1
ATOM 824 N N . HIS A 1 109 ? 12.066 2.386 -65.732 1.00 44.94 109 HIS A N 1
ATOM 825 C CA . HIS A 1 109 ? 10.628 2.450 -65.981 1.00 44.94 109 HIS A CA 1
ATOM 826 C C . HIS A 1 109 ? 10.429 2.994 -67.392 1.00 44.94 109 HIS A C 1
ATOM 828 O O . HIS A 1 109 ? 11.216 3.893 -67.773 1.00 44.94 109 HIS A O 1
#

Mean predicted aligned error: 13.91 Å

pLDDT: mean 73.12, std 9.15, range [41.59, 90.81]

Radius of gyration: 29.87 Å; Cα contacts (8 Å, |Δi|>4): 53; chains: 1; bounding box: 50×17×97 Å

Solvent-accessible surface area (backbone atoms only — not comparable to full-atom values): 6040 Å² total; per-residue (Å²): 133,83,86,83,53,66,70,57,40,54,50,51,27,51,51,34,51,52,48,28,53,52,42,44,52,50,25,54,55,52,29,53,58,29,50,75,69,67,43,55,71,62,19,50,52,46,39,51,52,28,48,51,52,29,52,52,34,49,51,50,28,51,51,37,48,54,51,39,55,51,50,53,53,48,53,54,50,53,52,53,52,51,50,53,49,51,53,49,53,51,51,54,58,71,68,47,75,82,69,89,62,78,84,76,74,90,79,88,130

Foldseek 3Di:
DDDDDLVVLVVVLVVLVVVLVVLLVVLVVVLVVCVVVVNNVVSVVSNVVSVVVSVVSVVVSVVSVVVSVVVVVVVVVVVVVVVVVVVVVVVVVVVDDPDPCPVPPDDDD

Secondary structure (DSSP, 8-state):
-----HHHHHHHHHHHHHHHHHHHHHHHHHHHHHHTTT-HHHHHHHHHHHHHHHHHHHHHHHHHHHHHHHHHHHHHHHHHHHHHHHHHHHHHHHSSPP-TTTTSSS---